Protein AF-A0A7J2KEZ3-F1 (afdb_monomer_lite)

Foldseek 3Di:
DDDAAELDDVVVVVVVVVVCVVPVDDFAELVVSVVVCLVVVGAEHEAELLCCVVPVSHVDPVRLQVVLVCVVVSSHAYEYEFHAVQQACLDPPVVRNVVNLVSRLVSLQSNVVRHDHPYYHDDLGHPVLVVVLVPDPDPVVNVVVVVSSVVSSVVSVVVSCVSNVDD

Radius of gyration: 17.96 Å; chains: 1; bounding box: 41×43×51 Å

pLDDT: mean 91.27, std 7.39, range [60.91, 98.19]

Secondary structure (DSSP, 8-state):
-PPPBPS--HHHHHHHHHHHHHH------SHHHHHHHHTTT--EEEEETTHHHH-GGGG-HHHHHHHHHHHHTTS-EEEEE---TT--TT-S-HHHHHHHHHHHHHHHHHHHTT---S-EE--S--HHHHHHHHH-S-HHHHHHHHHHHHHHHHHHHHHHHHHH---

Structure (mmCIF, N/CA/C/O backbone):
data_AF-A0A7J2KEZ3-F1
#
_entry.id   AF-A0A7J2KEZ3-F1
#
loop_
_atom_site.group_PDB
_atom_site.id
_atom_site.type_symbol
_atom_site.label_atom_id
_atom_site.label_alt_id
_atom_site.label_comp_id
_atom_site.label_asym_id
_atom_site.label_entity_id
_atom_site.label_seq_id
_atom_site.pdbx_PDB_ins_code
_atom_site.Cartn_x
_atom_site.Cartn_y
_atom_site.Cartn_z
_atom_site.occupancy
_atom_site.B_iso_or_equiv
_atom_site.auth_seq_id
_atom_site.auth_comp_id
_atom_site.auth_asym_id
_atom_site.auth_atom_id
_atom_site.pdbx_PDB_model_num
ATOM 1 N N . MET A 1 1 ? -13.909 -11.496 -4.412 1.00 66.75 1 MET A N 1
ATOM 2 C CA . MET A 1 1 ? -13.424 -10.113 -4.245 1.00 66.75 1 MET A CA 1
AT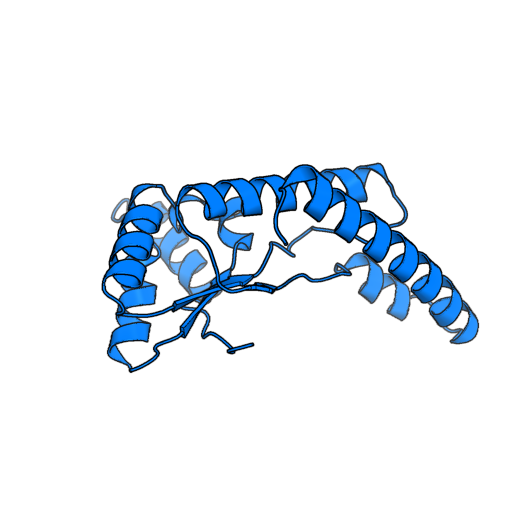OM 3 C C . MET A 1 1 ? -14.615 -9.185 -4.057 1.00 66.75 1 MET A C 1
ATOM 5 O O . MET A 1 1 ? -15.532 -9.220 -4.873 1.00 66.75 1 MET A O 1
ATOM 9 N N . ARG A 1 2 ? -14.635 -8.421 -2.961 1.00 81.38 2 ARG A N 1
ATOM 10 C CA . ARG A 1 2 ? -15.592 -7.329 -2.732 1.00 81.38 2 ARG A CA 1
ATOM 11 C C . ARG A 1 2 ? -14.929 -6.018 -3.155 1.00 81.38 2 ARG A C 1
ATOM 13 O O . ARG A 1 2 ? -13.723 -5.884 -3.008 1.00 81.38 2 ARG A O 1
ATOM 20 N N . PHE A 1 3 ? -15.704 -5.085 -3.700 1.00 77.00 3 PHE A N 1
ATOM 21 C CA . PHE A 1 3 ? -15.210 -3.750 -4.045 1.00 77.00 3 PHE A CA 1
ATOM 22 C C . PHE A 1 3 ? -15.546 -2.792 -2.908 1.00 77.00 3 PHE A C 1
ATOM 24 O O . PHE A 1 3 ? -16.712 -2.673 -2.521 1.00 77.00 3 PHE A O 1
ATOM 31 N N . GLY A 1 4 ? -14.515 -2.189 -2.322 1.00 83.38 4 GLY A N 1
ATOM 32 C CA . GLY A 1 4 ? -14.657 -1.244 -1.223 1.00 83.38 4 GLY A CA 1
ATOM 33 C C . GLY A 1 4 ? -14.978 0.156 -1.726 1.00 83.38 4 GLY A C 1
ATOM 34 O O . GLY A 1 4 ? -14.809 0.474 -2.901 1.00 83.38 4 GLY A O 1
ATOM 35 N N . ILE A 1 5 ? -15.443 1.008 -0.819 1.00 91.00 5 ILE A N 1
ATOM 36 C CA . ILE A 1 5 ? -15.509 2.450 -1.059 1.00 91.00 5 ILE A CA 1
ATOM 37 C C . ILE A 1 5 ? -14.280 3.110 -0.427 1.00 91.00 5 ILE A C 1
ATOM 39 O O . ILE A 1 5 ? -13.934 2.805 0.717 1.00 91.00 5 ILE A O 1
ATOM 43 N N . LEU A 1 6 ? -13.636 4.022 -1.154 1.00 90.38 6 LEU A N 1
ATOM 44 C CA . LEU A 1 6 ? -12.584 4.865 -0.590 1.00 90.38 6 LEU A CA 1
ATOM 45 C C . LEU A 1 6 ? -13.226 5.877 0.377 1.00 90.38 6 LEU A C 1
ATOM 47 O O . LEU A 1 6 ? -14.140 6.607 -0.020 1.00 90.38 6 LEU A O 1
ATOM 51 N N . PRO A 1 7 ? -12.796 5.937 1.650 1.00 86.88 7 PRO A N 1
ATOM 52 C CA . PRO A 1 7 ? -13.462 6.758 2.658 1.00 86.88 7 PRO A CA 1
ATOM 53 C C . PRO A 1 7 ? -13.197 8.257 2.493 1.00 86.88 7 PRO A C 1
ATOM 55 O O . PRO A 1 7 ? -13.944 9.084 3.023 1.00 86.88 7 PRO A O 1
ATOM 58 N N . PHE A 1 8 ? -12.153 8.619 1.754 1.00 82.12 8 PHE A N 1
ATOM 59 C CA . PHE A 1 8 ? -11.749 9.993 1.510 1.00 82.12 8 PHE A CA 1
ATOM 60 C C . PHE A 1 8 ? -11.190 10.155 0.098 1.00 82.12 8 PHE A C 1
ATOM 62 O O . PHE A 1 8 ? -10.663 9.215 -0.492 1.00 82.12 8 PHE A O 1
ATOM 69 N N . ASP A 1 9 ? -11.286 11.382 -0.403 1.00 82.69 9 ASP A N 1
ATOM 70 C CA . ASP A 1 9 ? -10.580 11.838 -1.596 1.00 82.69 9 ASP A CA 1
ATOM 71 C C . ASP A 1 9 ? -9.395 12.721 -1.184 1.00 82.69 9 ASP A C 1
ATOM 73 O O . ASP A 1 9 ? -9.447 13.423 -0.166 1.00 82.69 9 ASP A O 1
ATOM 77 N N . ILE A 1 10 ? -8.322 12.711 -1.966 1.00 77.94 10 ILE A N 1
ATOM 78 C CA . ILE A 1 10 ? -7.088 13.416 -1.617 1.00 77.94 10 ILE A CA 1
ATOM 79 C C . ILE A 1 10 ? -7.278 14.927 -1.642 1.00 77.94 10 ILE A C 1
ATOM 81 O O . ILE A 1 10 ? -6.695 15.600 -0.792 1.00 77.94 10 ILE A O 1
ATOM 85 N N . ALA A 1 11 ? -8.134 15.472 -2.511 1.00 81.69 11 ALA A N 1
ATOM 86 C CA . ALA A 1 11 ? -8.437 16.902 -2.465 1.00 81.69 11 ALA A CA 1
ATOM 87 C C . ALA A 1 11 ? -9.031 17.286 -1.100 1.00 81.69 11 ALA A C 1
ATOM 89 O O . ALA A 1 11 ? -8.566 18.229 -0.461 1.00 81.69 11 ALA A O 1
ATOM 90 N N . SER A 1 12 ? -9.962 16.475 -0.583 1.00 80.25 12 SER A N 1
ATOM 91 C CA . SER A 1 12 ? -10.575 16.706 0.733 1.00 80.25 12 SER A CA 1
ATOM 92 C C . SER A 1 12 ? -9.580 16.602 1.897 1.00 80.25 12 SER A C 1
ATOM 94 O O . SER A 1 12 ? -9.711 17.303 2.903 1.00 80.25 12 SER A O 1
ATOM 96 N N . ILE A 1 13 ? -8.559 15.749 1.768 1.00 84.44 13 ILE A N 1
ATOM 97 C CA . ILE A 1 13 ? -7.470 15.656 2.746 1.00 84.44 13 ILE A CA 1
ATOM 98 C C . ILE A 1 13 ? -6.580 16.889 2.653 1.00 84.44 13 ILE A C 1
ATOM 100 O O . ILE A 1 13 ? -6.297 17.502 3.680 1.00 84.44 13 ILE A O 1
ATOM 104 N N . ALA A 1 14 ? -6.158 17.264 1.446 1.00 83.19 14 ALA A N 1
ATOM 105 C CA . ALA A 1 14 ? -5.271 18.395 1.213 1.00 83.19 14 ALA A CA 1
ATOM 106 C C . ALA A 1 14 ? -5.881 19.702 1.738 1.00 83.19 14 ALA A C 1
ATOM 108 O O . ALA A 1 14 ? -5.209 20.445 2.449 1.00 83.19 14 ALA A O 1
ATOM 109 N N . GLU A 1 15 ? -7.170 19.943 1.491 1.00 83.75 15 GLU A N 1
ATOM 110 C CA . GLU A 1 15 ? -7.901 21.086 2.055 1.00 83.75 15 GLU A CA 1
ATOM 111 C C . GLU A 1 15 ? -7.843 21.104 3.588 1.00 83.75 15 GLU A C 1
ATOM 113 O O . GLU A 1 15 ? -7.595 22.143 4.207 1.00 83.75 15 GLU A O 1
ATOM 118 N N . ARG A 1 16 ? -8.012 19.937 4.222 1.00 81.62 16 ARG A N 1
ATOM 119 C CA . ARG A 1 16 ? -7.965 19.805 5.682 1.00 81.62 16 ARG A CA 1
ATOM 120 C C . ARG A 1 16 ? -6.555 20.013 6.237 1.00 81.62 16 ARG A C 1
ATOM 122 O O . ARG A 1 16 ? -6.413 20.646 7.282 1.00 81.62 16 ARG A O 1
ATOM 129 N N . VAL A 1 17 ? -5.527 19.533 5.536 1.00 83.12 17 VAL A N 1
ATOM 130 C CA . VAL A 1 17 ? -4.110 19.785 5.853 1.00 83.12 17 VAL A CA 1
ATOM 131 C C . VAL A 1 17 ? -3.812 21.277 5.798 1.00 83.12 17 VAL A C 1
ATOM 133 O O . VAL A 1 17 ? -3.310 21.829 6.777 1.00 83.12 17 VAL A O 1
ATOM 136 N N . VAL A 1 18 ? -4.177 21.943 4.701 1.00 83.12 18 VAL A N 1
ATOM 137 C CA . VAL A 1 18 ? -3.984 23.389 4.531 1.00 83.12 18 VAL A CA 1
ATOM 138 C C . VAL A 1 18 ? -4.687 24.154 5.648 1.00 83.12 18 VAL A C 1
ATOM 140 O O . VAL A 1 18 ? -4.060 24.980 6.304 1.00 83.12 18 VAL A O 1
ATOM 143 N N . SER A 1 19 ? -5.945 23.822 5.947 1.00 81.50 19 SER A N 1
ATOM 144 C CA . SER A 1 19 ? -6.686 24.451 7.044 1.00 81.50 19 SER A CA 1
ATOM 145 C C . SER A 1 19 ? -5.982 24.295 8.397 1.00 81.50 19 SER A C 1
ATOM 147 O O . SER A 1 19 ? -5.948 25.239 9.185 1.00 81.50 19 SER A O 1
ATOM 149 N N . ILE A 1 20 ? -5.425 23.123 8.704 1.00 82.75 20 ILE A N 1
ATOM 150 C CA . ILE A 1 20 ? -4.731 22.897 9.981 1.00 82.75 20 ILE A CA 1
ATOM 151 C C . ILE A 1 20 ? -3.437 23.703 10.049 1.00 82.75 20 ILE A C 1
ATOM 153 O O . ILE A 1 20 ? -3.168 24.312 11.081 1.00 82.75 20 ILE A O 1
ATOM 157 N N . ILE A 1 21 ? -2.668 23.753 8.960 1.00 79.62 21 ILE A N 1
ATOM 158 C CA . ILE A 1 21 ? -1.432 24.542 8.889 1.00 79.62 21 ILE A CA 1
ATOM 159 C C . ILE A 1 21 ? -1.739 26.036 9.041 1.00 79.62 21 ILE A C 1
ATOM 161 O O . ILE A 1 21 ? -1.072 26.724 9.810 1.00 79.62 21 ILE A O 1
ATOM 165 N N . SER A 1 22 ? -2.764 26.540 8.350 1.00 81.50 22 SER A N 1
ATOM 166 C CA . SER A 1 22 ? -3.117 27.964 8.365 1.00 81.50 22 SER A CA 1
ATOM 167 C C . SER A 1 22 ? -3.697 28.438 9.698 1.00 81.50 22 SER A C 1
ATOM 169 O O . SER A 1 22 ? -3.477 29.586 10.076 1.00 81.50 22 SER A O 1
ATOM 171 N N . PHE A 1 23 ? -4.437 27.584 10.411 1.00 79.00 23 PHE A N 1
ATOM 172 C CA . PHE A 1 23 ? -5.185 27.987 11.610 1.00 79.00 23 PHE A CA 1
ATOM 173 C C . PHE A 1 23 ? -4.724 27.305 12.907 1.00 79.00 23 PHE A C 1
ATOM 175 O O . PHE A 1 23 ? -5.273 27.589 13.972 1.00 79.00 23 PHE A O 1
ATOM 182 N N . GLY A 1 24 ? -3.739 26.403 12.845 1.00 65.94 24 GLY A N 1
ATOM 183 C CA . GLY A 1 24 ? -3.129 25.743 14.005 1.00 65.94 24 GLY A CA 1
ATOM 184 C C . GLY A 1 24 ? -4.082 24.872 14.830 1.00 65.94 24 GLY A C 1
ATOM 185 O O . GLY A 1 24 ? -3.823 24.621 16.006 1.00 65.94 24 GLY A O 1
ATOM 186 N N . ARG A 1 25 ? -5.217 24.442 14.261 1.00 60.91 25 ARG A N 1
ATOM 187 C CA . ARG A 1 25 ? -6.262 23.700 14.982 1.00 60.91 25 ARG A CA 1
ATOM 188 C C . ARG A 1 25 ? -6.665 22.434 14.245 1.00 60.91 25 ARG A C 1
ATOM 190 O O . ARG A 1 25 ? -7.261 22.506 13.177 1.00 60.91 25 ARG A O 1
ATOM 197 N N . GLY A 1 26 ? -6.435 21.288 14.882 1.00 67.62 26 GLY A N 1
ATOM 198 C CA . GLY A 1 26 ? -6.975 19.993 14.471 1.00 67.62 26 GLY A CA 1
ATOM 199 C C . GLY A 1 26 ? -5.913 18.907 14.343 1.00 67.62 26 GLY A C 1
ATOM 200 O O . GLY A 1 26 ? -4.725 19.181 14.211 1.00 67.62 26 GLY A O 1
ATOM 201 N N . ARG A 1 27 ? -6.370 17.655 14.378 1.00 74.88 27 ARG A N 1
ATOM 202 C CA . ARG A 1 27 ? -5.570 16.471 14.064 1.00 74.88 27 ARG A CA 1
ATOM 203 C C . ARG A 1 27 ? -6.200 15.793 12.854 1.00 74.88 27 ARG A C 1
ATOM 205 O O . ARG A 1 27 ? -7.426 15.787 12.711 1.00 74.88 27 ARG A O 1
ATOM 212 N N . ILE A 1 28 ? -5.366 15.266 11.971 1.00 84.19 28 ILE A N 1
ATOM 213 C CA . ILE A 1 28 ? -5.816 14.538 10.787 1.00 84.19 28 ILE A CA 1
ATOM 214 C C . ILE A 1 28 ? -5.793 13.058 11.127 1.00 84.19 28 ILE A C 1
ATOM 216 O O . ILE A 1 28 ? -4.778 12.553 11.586 1.00 84.19 28 ILE A O 1
ATOM 220 N N . SER A 1 29 ? -6.926 12.395 10.924 1.00 89.69 29 SER A N 1
ATOM 221 C CA . SER A 1 29 ? -7.105 10.957 11.111 1.00 89.69 29 SER A CA 1
ATOM 222 C C . SER A 1 29 ? -8.113 10.458 10.080 1.00 89.69 29 SER A C 1
ATOM 224 O O . SER A 1 29 ? -9.009 11.208 9.673 1.00 89.69 29 SER A O 1
ATOM 226 N N . SER A 1 30 ? -7.973 9.202 9.662 1.00 92.12 30 SER A N 1
ATOM 227 C CA . SER A 1 30 ? -8.936 8.522 8.790 1.00 92.12 30 SER A CA 1
ATOM 228 C C . SER A 1 30 ? -10.278 8.234 9.474 1.00 92.12 30 SER A C 1
ATOM 230 O O . SER A 1 30 ? -11.282 8.090 8.776 1.00 92.12 30 SER A O 1
ATOM 232 N N . ILE A 1 31 ? -10.338 8.212 10.813 1.00 94.69 31 ILE A N 1
ATOM 233 C CA . ILE A 1 31 ? -11.526 7.790 11.578 1.00 94.69 31 ILE A CA 1
ATOM 234 C C . ILE A 1 31 ? -12.802 8.542 11.157 1.00 94.69 31 ILE A C 1
ATOM 236 O O . ILE A 1 31 ? -13.756 7.874 10.755 1.00 94.69 31 ILE A O 1
ATOM 240 N N . PRO A 1 32 ? -12.853 9.892 11.132 1.00 92.50 32 PRO A N 1
ATOM 241 C CA . PRO A 1 32 ? -14.097 10.598 10.807 1.00 92.50 32 PRO A CA 1
ATOM 242 C C . PRO A 1 32 ? -14.578 10.344 9.371 1.00 92.50 32 PRO A C 1
ATOM 244 O O . PRO A 1 32 ? -15.774 10.390 9.085 1.00 92.50 32 PRO A O 1
ATOM 247 N N . PHE A 1 33 ? -13.647 10.078 8.451 1.00 92.81 33 PHE A N 1
ATOM 248 C CA . PHE A 1 33 ? -13.965 9.745 7.064 1.00 92.81 33 PHE A CA 1
ATOM 249 C C . PHE A 1 33 ? -14.577 8.344 6.967 1.00 92.81 33 PHE A C 1
ATOM 251 O O . PHE A 1 33 ? -15.603 8.154 6.311 1.00 92.81 33 PHE A O 1
ATOM 258 N N . ILE A 1 34 ? -14.000 7.382 7.690 1.00 95.12 34 ILE A N 1
ATOM 259 C CA . ILE A 1 34 ? -14.508 6.011 7.776 1.00 95.12 34 ILE A CA 1
ATOM 260 C C . ILE A 1 34 ? -15.890 5.985 8.444 1.00 95.12 34 ILE A C 1
ATOM 262 O O . ILE A 1 34 ? -16.820 5.398 7.894 1.00 95.12 34 ILE A O 1
ATOM 266 N N . GLU A 1 35 ? -16.084 6.676 9.569 1.00 95.50 35 GLU A N 1
ATOM 267 C CA . GLU A 1 35 ? -17.383 6.761 10.256 1.00 95.50 35 GLU A CA 1
ATOM 268 C C . GLU A 1 35 ? -18.481 7.358 9.367 1.00 95.50 35 GLU A C 1
ATOM 270 O O . GLU A 1 35 ? -19.614 6.866 9.340 1.00 95.50 35 GLU A O 1
ATOM 275 N N . LYS A 1 36 ? -18.151 8.387 8.578 1.00 94.19 36 LYS A N 1
ATOM 276 C CA . LYS A 1 36 ? -19.078 8.985 7.606 1.00 94.19 36 LYS A CA 1
ATOM 277 C C . LYS A 1 36 ? -19.526 7.983 6.543 1.00 94.19 36 LYS A C 1
ATOM 279 O O . LYS A 1 36 ? -20.666 8.037 6.090 1.00 94.19 36 LYS A O 1
ATOM 284 N N . VAL A 1 37 ? -18.647 7.086 6.121 1.00 94.81 37 VAL A N 1
ATOM 285 C CA . VAL A 1 37 ? -18.970 6.053 5.135 1.00 94.81 37 VAL A CA 1
ATOM 286 C C . VAL A 1 37 ? -19.773 4.917 5.769 1.00 94.81 37 VAL A C 1
ATOM 288 O O . VAL A 1 37 ? -20.813 4.528 5.240 1.00 94.81 37 VAL A O 1
ATOM 291 N N . VAL A 1 38 ? -19.363 4.438 6.941 1.00 95.75 38 VAL A N 1
ATOM 292 C CA . VAL A 1 38 ? -20.071 3.372 7.667 1.00 95.75 38 VAL A CA 1
ATOM 293 C C . VAL A 1 38 ? -21.490 3.805 8.048 1.00 95.75 38 VAL A C 1
ATOM 295 O O . VAL A 1 38 ? -22.431 3.029 7.887 1.00 95.75 38 VAL A O 1
ATOM 298 N N . SER A 1 39 ? -21.678 5.056 8.483 1.00 96.25 39 SER A N 1
ATOM 299 C CA . SER A 1 39 ? -23.007 5.608 8.807 1.00 96.25 39 SER A CA 1
ATOM 300 C C . SER A 1 39 ? -23.938 5.713 7.595 1.00 96.25 39 SER A C 1
ATOM 302 O O . SER A 1 39 ? -25.155 5.709 7.761 1.00 96.25 39 SER A O 1
ATOM 304 N N . LYS A 1 40 ? -23.393 5.731 6.372 1.00 95.94 40 LYS A N 1
ATOM 305 C CA . LYS A 1 40 ? -24.161 5.649 5.117 1.00 95.94 40 LYS A CA 1
ATOM 306 C C . LYS A 1 40 ? -24.499 4.216 4.692 1.00 95.94 40 LYS A C 1
ATOM 308 O O . LYS A 1 40 ? -25.088 4.025 3.634 1.00 95.94 40 LYS A O 1
ATOM 313 N N . GLY A 1 41 ? -24.136 3.215 5.494 1.00 95.56 41 GLY A N 1
ATOM 314 C CA . GLY A 1 41 ? -24.478 1.811 5.266 1.00 95.56 41 GLY A CA 1
ATOM 315 C C . GLY A 1 41 ? -23.418 0.998 4.525 1.00 95.56 41 GLY A C 1
ATOM 316 O O . GLY A 1 41 ? -23.622 -0.197 4.323 1.00 95.56 41 GLY A O 1
ATOM 317 N N . PHE A 1 42 ? -22.276 1.587 4.157 1.00 95.88 42 PHE A N 1
ATOM 318 C CA . PHE A 1 42 ? -21.179 0.829 3.553 1.00 95.88 42 PHE A CA 1
ATOM 319 C C . PHE A 1 42 ? -20.553 -0.129 4.576 1.00 95.88 42 PHE A C 1
ATOM 321 O O . PHE A 1 42 ? -20.251 0.250 5.708 1.00 95.88 42 PHE A O 1
ATOM 328 N N . LYS A 1 43 ? -20.358 -1.385 4.162 1.00 95.00 43 LYS A N 1
ATOM 329 C CA . LYS A 1 43 ? -19.833 -2.480 5.002 1.00 95.00 43 LYS A CA 1
ATOM 330 C C . LYS A 1 43 ? -18.459 -2.988 4.572 1.00 95.00 43 LYS A C 1
ATOM 332 O O . LYS A 1 43 ? -17.902 -3.877 5.216 1.00 95.00 43 LYS A O 1
ATOM 337 N N . HIS A 1 44 ? -17.924 -2.440 3.489 1.00 96.12 44 HIS A N 1
ATOM 338 C CA . HIS A 1 44 ? -16.619 -2.791 2.959 1.00 96.12 44 HIS A CA 1
ATOM 339 C C . HIS A 1 44 ? -15.922 -1.525 2.465 1.00 96.12 44 HIS A C 1
ATOM 341 O O . HIS A 1 44 ? -16.515 -0.737 1.724 1.00 96.12 44 HIS A O 1
ATOM 347 N N . ILE A 1 45 ? -14.699 -1.304 2.933 1.00 95.81 45 ILE A N 1
ATOM 348 C CA . ILE A 1 45 ? -13.942 -0.068 2.731 1.00 95.81 45 ILE A CA 1
ATOM 349 C C . ILE A 1 45 ? -12.616 -0.422 2.080 1.00 95.81 45 ILE A C 1
ATOM 351 O O . ILE A 1 45 ? -11.982 -1.399 2.460 1.00 95.81 45 ILE A O 1
ATOM 355 N N . GLU A 1 46 ? -12.190 0.386 1.123 1.00 95.62 46 GLU A N 1
ATOM 356 C CA . GLU A 1 46 ? -10.847 0.282 0.565 1.00 95.62 46 GLU A CA 1
ATOM 357 C C . GLU A 1 46 ? -9.957 1.339 1.222 1.00 95.62 46 GLU A C 1
ATOM 359 O O . GLU A 1 46 ? -10.300 2.522 1.251 1.00 95.62 46 GLU A O 1
ATOM 364 N N . LEU A 1 47 ? -8.832 0.924 1.801 1.00 94.56 47 LEU A N 1
ATOM 365 C CA . LEU A 1 47 ? -7.831 1.830 2.355 1.00 94.56 47 LEU A CA 1
ATOM 366 C C . LEU A 1 47 ? -6.765 2.097 1.295 1.00 94.56 47 LEU A C 1
ATOM 368 O O . LEU A 1 47 ? -6.009 1.194 0.957 1.00 94.56 47 LEU A O 1
ATOM 372 N N . SER A 1 48 ? -6.676 3.330 0.795 1.00 93.69 48 SER A N 1
ATOM 373 C CA . SER A 1 48 ? -5.540 3.737 -0.041 1.00 93.69 48 SER A CA 1
ATOM 374 C C . SER A 1 48 ? -4.296 3.901 0.825 1.00 93.69 48 SER A C 1
ATOM 376 O O . SER A 1 48 ? -4.292 4.701 1.762 1.00 93.69 48 SER A O 1
ATOM 378 N N . LEU A 1 49 ? -3.247 3.142 0.509 1.00 94.94 49 LEU A N 1
ATOM 379 C CA . LEU A 1 49 ? -1.965 3.185 1.208 1.00 94.94 49 LEU A CA 1
ATOM 380 C C . LEU A 1 49 ? -1.018 4.255 0.654 1.00 94.94 49 LEU A C 1
ATOM 382 O O . LEU A 1 49 ? -0.001 4.528 1.287 1.00 94.94 49 LEU A O 1
ATOM 386 N N . ASP A 1 50 ? -1.366 4.945 -0.440 1.00 93.19 50 ASP A N 1
ATOM 387 C CA . ASP A 1 50 ? -0.649 6.154 -0.885 1.00 93.19 50 ASP A CA 1
ATOM 388 C C . ASP A 1 50 ? -0.548 7.200 0.233 1.00 93.19 50 ASP A C 1
ATOM 390 O O . ASP A 1 50 ? 0.430 7.945 0.332 1.00 93.19 50 ASP A O 1
ATOM 394 N N . VAL A 1 51 ? -1.535 7.233 1.137 1.00 91.69 51 VAL A N 1
ATOM 395 C CA . VAL A 1 51 ? -1.511 8.143 2.285 1.00 91.69 51 VAL A CA 1
ATOM 396 C C . VAL A 1 51 ? -0.353 7.868 3.235 1.00 91.69 51 VAL A C 1
ATOM 398 O O . VAL A 1 51 ? 0.059 8.798 3.912 1.00 91.69 51 VAL A O 1
ATOM 401 N N . LEU A 1 52 ? 0.219 6.662 3.282 1.00 92.31 52 LEU A N 1
ATOM 402 C CA . LEU A 1 52 ? 1.416 6.406 4.092 1.00 92.31 52 LEU A CA 1
ATOM 403 C C . LEU A 1 52 ? 2.625 7.205 3.586 1.00 92.31 52 LEU A C 1
ATOM 405 O O . LEU A 1 52 ? 3.480 7.580 4.381 1.00 92.31 52 LEU A O 1
ATOM 409 N N . GLN A 1 53 ? 2.651 7.531 2.292 1.00 89.19 53 GLN A N 1
ATOM 410 C CA . GLN A 1 53 ? 3.740 8.271 1.654 1.00 89.19 53 GLN A CA 1
ATOM 411 C C . GLN A 1 53 ? 3.542 9.789 1.735 1.00 89.19 53 GLN A C 1
ATOM 413 O O . GLN A 1 53 ? 4.504 10.542 1.863 1.00 89.19 53 GLN A O 1
ATOM 418 N N . VAL A 1 54 ? 2.289 10.254 1.665 1.00 87.25 54 VAL A N 1
ATOM 419 C CA . VAL A 1 54 ? 1.977 11.693 1.557 1.00 87.25 54 VAL A CA 1
ATOM 420 C C . VAL A 1 54 ? 1.389 12.270 2.846 1.00 87.25 54 VAL A C 1
ATOM 422 O O . VAL A 1 54 ? 1.708 13.392 3.236 1.00 87.25 54 VAL A O 1
ATOM 425 N N . PHE A 1 55 ? 0.536 11.511 3.534 1.00 89.31 55 PHE A N 1
ATOM 426 C CA . PHE A 1 55 ? -0.202 11.951 4.720 1.00 89.31 55 PHE A CA 1
ATOM 427 C C . PHE A 1 55 ? -0.242 10.866 5.817 1.00 89.31 55 PHE A C 1
ATOM 429 O O . PHE A 1 55 ? -1.334 10.465 6.235 1.00 89.31 55 PHE A O 1
ATOM 436 N N . PRO A 1 56 ? 0.917 10.395 6.327 1.00 89.94 56 PRO A N 1
ATOM 437 C CA . PRO A 1 56 ? 1.000 9.196 7.176 1.00 89.94 56 PRO A CA 1
ATOM 438 C C . PRO A 1 56 ? 0.149 9.274 8.450 1.00 89.94 56 PRO A C 1
ATOM 440 O O . PRO A 1 56 ? -0.332 8.265 8.954 1.00 89.94 56 PRO A O 1
ATOM 443 N N . MET A 1 57 ? -0.117 10.488 8.934 1.00 89.00 57 MET A N 1
ATOM 444 C CA . MET A 1 57 ? -1.024 10.767 10.051 1.00 89.00 57 MET A CA 1
ATOM 445 C C . MET A 1 57 ? -2.454 10.214 9.877 1.00 89.00 57 MET A C 1
ATOM 447 O O . MET A 1 57 ? -3.130 9.970 10.871 1.00 89.00 57 MET A O 1
ATOM 451 N N . LEU A 1 58 ? -2.932 9.990 8.644 1.00 91.38 58 LEU A N 1
ATOM 452 C CA . LEU A 1 58 ? -4.258 9.408 8.396 1.00 91.38 58 LEU A CA 1
ATOM 453 C C . LEU A 1 58 ? -4.360 7.945 8.831 1.00 91.38 58 LEU A C 1
ATOM 455 O O . LEU A 1 58 ? -5.440 7.511 9.235 1.00 91.38 58 LEU A O 1
ATOM 459 N N . LEU A 1 59 ? -3.261 7.201 8.745 1.00 93.56 59 LEU A N 1
ATOM 460 C CA . LEU A 1 59 ? -3.161 5.791 9.12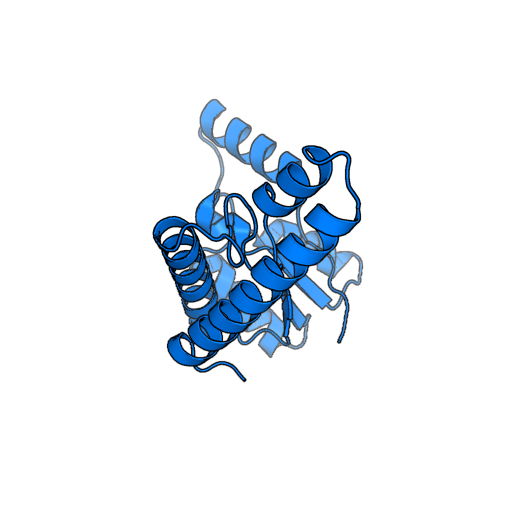2 1.00 93.56 59 LEU A CA 1
ATOM 461 C C . LEU A 1 59 ? -2.118 5.619 10.230 1.00 93.56 59 LEU A C 1
ATOM 463 O O . LEU A 1 59 ? -1.325 4.682 10.227 1.00 93.56 59 LEU A O 1
ATOM 467 N N . ASP A 1 60 ? -2.119 6.537 11.197 1.00 92.94 60 ASP A N 1
ATOM 468 C CA . ASP A 1 60 ? -1.285 6.399 12.381 1.00 92.94 60 ASP A CA 1
ATOM 469 C C . ASP A 1 60 ? -1.721 5.207 13.255 1.00 92.94 60 ASP A C 1
ATOM 471 O O . ASP A 1 60 ? -2.786 4.606 13.087 1.00 92.94 60 ASP A O 1
ATOM 475 N N . LYS A 1 61 ? -0.886 4.862 14.240 1.00 94.50 61 LYS A N 1
ATOM 476 C CA . LYS A 1 61 ? -1.124 3.728 15.147 1.00 94.50 61 LYS A CA 1
ATOM 477 C C . LYS A 1 61 ? -2.479 3.796 15.861 1.00 94.50 61 LYS A C 1
ATOM 479 O O . LYS A 1 61 ? -3.060 2.756 16.168 1.00 94.50 61 LYS A O 1
ATOM 484 N N . GLU A 1 62 ? -2.956 4.998 16.174 1.00 94.94 62 GLU A N 1
ATOM 485 C CA . GLU A 1 62 ? -4.260 5.219 16.803 1.00 94.94 62 GLU A CA 1
ATOM 486 C C . GLU A 1 62 ? -5.391 4.852 15.834 1.00 94.94 62 GLU A C 1
ATOM 488 O O . GLU A 1 62 ? -6.250 4.031 16.168 1.00 94.94 62 GLU A O 1
ATOM 493 N N . SER A 1 63 ? -5.326 5.377 14.610 1.00 95.38 63 SER A N 1
ATOM 494 C CA . SER A 1 63 ? -6.290 5.109 13.545 1.00 95.38 63 SER A CA 1
ATOM 495 C C . SER A 1 63 ? -6.321 3.623 13.171 1.00 95.38 63 SER A C 1
ATOM 497 O O . SER A 1 63 ? -7.393 3.023 13.141 1.00 95.38 63 SER A O 1
ATOM 499 N N . LEU A 1 64 ? -5.162 2.983 12.984 1.00 96.69 64 LEU A N 1
ATOM 500 C CA . LEU A 1 64 ? -5.073 1.554 12.650 1.00 96.69 64 LEU A CA 1
ATOM 501 C C . LEU A 1 64 ? -5.645 0.653 13.751 1.00 96.69 64 LEU A C 1
ATOM 503 O O . LEU A 1 64 ? -6.386 -0.285 13.459 1.00 96.69 64 LEU A O 1
ATOM 507 N N . LYS A 1 65 ? -5.379 0.953 15.028 1.00 97.06 65 LYS A N 1
ATOM 508 C CA . LYS A 1 65 ? -5.985 0.214 16.150 1.00 97.06 65 LYS A CA 1
ATOM 509 C C . LYS A 1 65 ? -7.499 0.374 16.193 1.00 97.06 65 LYS A C 1
ATOM 511 O O . LYS A 1 65 ? -8.207 -0.602 16.440 1.00 97.06 65 LYS A O 1
ATOM 516 N N . TRP A 1 66 ? -7.997 1.586 15.957 1.00 97.38 66 TRP A N 1
ATOM 517 C CA . TRP A 1 66 ? -9.433 1.832 15.894 1.00 97.38 66 TRP A CA 1
ATOM 518 C C . TRP A 1 66 ? -10.080 1.021 14.764 1.00 97.38 66 TRP A C 1
ATOM 520 O O . TRP A 1 66 ? -11.064 0.326 15.010 1.00 97.38 66 TRP A O 1
ATOM 530 N N . ILE A 1 67 ? -9.486 1.030 13.564 1.00 97.38 67 ILE A N 1
ATOM 531 C CA . ILE A 1 67 ? -9.962 0.253 12.408 1.00 97.38 67 ILE A CA 1
ATOM 532 C C . ILE A 1 67 ? -9.962 -1.246 12.738 1.00 97.38 67 ILE A C 1
ATOM 534 O O . ILE A 1 67 ? -10.978 -1.911 12.545 1.00 97.38 67 ILE A O 1
ATOM 538 N N . SER A 1 68 ? -8.866 -1.759 13.303 1.00 97.75 68 SER A N 1
ATOM 539 C CA . SER A 1 68 ? -8.724 -3.165 13.710 1.00 97.75 68 SER A CA 1
ATOM 540 C C . SER A 1 68 ? -9.846 -3.603 14.658 1.00 97.75 68 SER A C 1
ATOM 542 O O . SER A 1 68 ? -10.467 -4.646 14.455 1.00 97.75 68 SER A O 1
ATOM 544 N N . ASN A 1 69 ? -10.180 -2.774 15.654 1.00 97.94 69 ASN A N 1
ATOM 545 C CA . ASN A 1 69 ? -11.282 -3.059 16.575 1.00 97.94 69 ASN A CA 1
ATOM 546 C C . ASN A 1 69 ? -12.639 -3.101 15.856 1.00 97.94 69 ASN A C 1
ATOM 548 O O . ASN A 1 69 ? -13.427 -4.007 16.098 1.00 97.94 69 ASN A O 1
ATOM 552 N N . LYS A 1 70 ? -12.904 -2.177 14.924 1.00 97.75 70 LYS A N 1
ATOM 553 C CA . LYS A 1 70 ? -14.164 -2.170 14.160 1.00 97.75 70 LYS A CA 1
ATOM 554 C C . LYS A 1 70 ? -14.319 -3.372 13.232 1.00 97.75 70 LYS A C 1
ATOM 556 O O . LYS A 1 70 ? -15.442 -3.838 13.047 1.00 97.75 70 LYS A O 1
ATOM 561 N N . ILE A 1 71 ? -13.217 -3.888 12.690 1.00 96.62 71 ILE A N 1
ATOM 562 C CA . ILE A 1 71 ? -13.216 -5.138 11.921 1.00 96.62 71 ILE A CA 1
ATOM 563 C C . ILE A 1 71 ? -13.548 -6.321 12.839 1.00 96.62 71 ILE A C 1
ATOM 565 O O . ILE A 1 71 ? -14.432 -7.108 12.510 1.00 96.62 71 ILE A O 1
ATOM 569 N N . LYS A 1 72 ? -12.914 -6.415 14.019 1.00 96.62 72 LYS A N 1
ATOM 570 C CA . LYS A 1 72 ? -13.195 -7.470 15.018 1.00 96.62 72 LYS A CA 1
ATOM 571 C C . LYS A 1 72 ? -14.648 -7.462 15.496 1.00 96.62 72 LYS A C 1
ATOM 573 O O . LYS A 1 72 ? -15.247 -8.521 15.652 1.00 96.62 72 LYS A O 1
ATOM 578 N N . ASP A 1 73 ? -15.224 -6.274 15.658 1.00 97.25 73 ASP A N 1
ATOM 579 C CA . ASP A 1 73 ? -16.628 -6.073 16.027 1.00 97.25 73 ASP A CA 1
ATOM 580 C C . ASP A 1 73 ? -17.607 -6.330 14.856 1.00 97.25 73 ASP A C 1
ATOM 582 O O . ASP A 1 73 ? -18.808 -6.096 14.989 1.00 97.25 73 ASP A O 1
ATOM 586 N N . ASN A 1 74 ? -17.122 -6.792 13.695 1.00 95.56 74 ASN A N 1
ATOM 587 C CA . ASN A 1 74 ? -17.898 -7.029 12.471 1.00 95.56 74 ASN A CA 1
ATOM 588 C C . ASN A 1 74 ? -18.668 -5.794 11.963 1.00 95.56 74 ASN A C 1
ATOM 590 O O . ASN A 1 74 ? -19.715 -5.913 11.320 1.00 95.56 74 ASN A O 1
ATOM 594 N N . VAL A 1 75 ? -18.163 -4.586 12.229 1.00 97.50 75 VAL A N 1
ATOM 595 C CA . VAL A 1 75 ? -18.811 -3.340 11.784 1.00 97.50 75 VAL A CA 1
ATOM 596 C C . VAL A 1 75 ? -18.644 -3.158 10.275 1.00 97.50 75 VAL A C 1
ATOM 598 O O . VAL A 1 75 ? -19.599 -2.784 9.584 1.00 97.50 75 VAL A O 1
ATOM 601 N N . PHE A 1 76 ? -17.437 -3.425 9.773 1.00 96.69 76 PHE A N 1
ATOM 602 C CA . PHE A 1 76 ? -17.074 -3.411 8.358 1.00 96.69 76 PHE A CA 1
ATOM 603 C C . PHE A 1 76 ? -15.843 -4.294 8.108 1.00 96.69 76 PHE A C 1
ATOM 605 O O . PHE A 1 76 ? -15.182 -4.751 9.035 1.00 96.69 76 PHE A O 1
ATOM 612 N N . THR A 1 77 ? -15.531 -4.504 6.835 1.00 96.62 77 THR A N 1
ATOM 613 C CA . THR A 1 77 ? -14.348 -5.231 6.343 1.00 96.62 77 THR A CA 1
ATOM 614 C C . THR A 1 77 ? -13.491 -4.310 5.477 1.00 96.62 77 THR A C 1
ATOM 616 O O . THR A 1 77 ? -13.983 -3.261 5.045 1.00 96.62 77 THR A O 1
ATOM 619 N N . VAL A 1 78 ? -12.229 -4.673 5.225 1.00 96.38 78 VAL A N 1
ATOM 620 C CA . VAL A 1 78 ? -11.297 -3.815 4.477 1.00 96.38 78 VAL A CA 1
ATOM 621 C C . VAL A 1 78 ? -10.533 -4.550 3.379 1.00 96.38 78 VAL A C 1
ATOM 623 O O . VAL A 1 78 ? -10.141 -5.703 3.552 1.00 96.38 78 VAL A O 1
ATOM 626 N N . THR A 1 79 ? -10.286 -3.850 2.277 1.00 96.56 79 THR A N 1
ATOM 627 C CA . THR A 1 79 ? -9.190 -4.112 1.333 1.00 96.56 79 THR A CA 1
ATOM 628 C C . THR A 1 79 ? -8.154 -3.002 1.444 1.00 96.56 79 THR A C 1
ATOM 630 O O . THR A 1 79 ? -8.457 -1.902 1.916 1.00 96.56 79 THR A O 1
ATOM 633 N N . ALA A 1 80 ? -6.925 -3.281 1.018 1.00 95.62 80 ALA A N 1
ATOM 634 C CA . ALA A 1 80 ? -5.853 -2.297 0.982 1.00 95.62 80 ALA A CA 1
ATOM 635 C C . ALA A 1 80 ? -5.418 -2.058 -0.464 1.00 95.62 80 ALA A C 1
ATOM 637 O O . ALA A 1 80 ? -4.984 -2.969 -1.162 1.00 95.62 80 ALA A O 1
ATOM 638 N N . HIS A 1 81 ? -5.537 -0.820 -0.920 1.00 95.69 81 HIS A N 1
ATOM 639 C CA . HIS A 1 81 ? -5.033 -0.396 -2.214 1.00 95.69 81 HIS A CA 1
ATOM 640 C C . HIS A 1 81 ? -3.575 0.034 -2.049 1.00 95.69 81 HIS A C 1
ATOM 642 O O . HIS A 1 81 ? -3.283 0.984 -1.321 1.00 95.69 81 HIS A O 1
ATOM 648 N N . LEU A 1 82 ? -2.658 -0.741 -2.633 1.00 96.12 82 LEU A N 1
ATOM 649 C CA . LEU A 1 82 ? -1.220 -0.524 -2.497 1.00 96.12 82 LEU A CA 1
ATOM 650 C C . LEU A 1 82 ? -0.812 0.798 -3.147 1.00 96.12 82 LEU A C 1
ATOM 652 O O . LEU A 1 82 ? -1.409 1.180 -4.155 1.00 96.12 82 LEU A O 1
ATOM 656 N N . PRO A 1 83 ? 0.231 1.471 -2.623 1.00 95.31 83 PRO A N 1
ATOM 657 C CA . PRO A 1 83 ? 0.627 2.760 -3.161 1.00 95.31 83 PRO A CA 1
ATOM 658 C C . PRO A 1 83 ? 0.938 2.658 -4.657 1.00 95.31 83 PRO A C 1
ATOM 660 O O . PRO A 1 83 ? 1.553 1.693 -5.120 1.00 95.31 83 PRO A O 1
ATOM 663 N N . LEU A 1 84 ?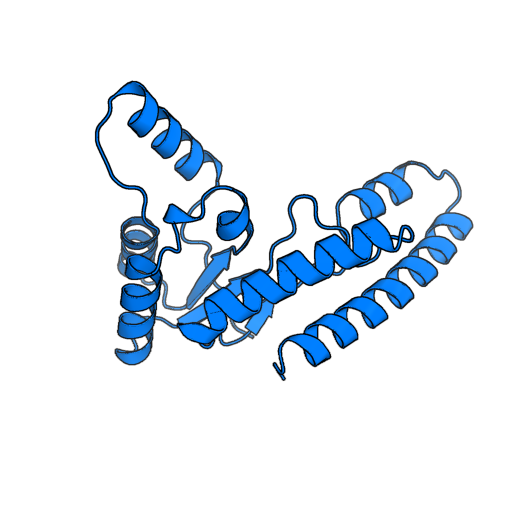 0.522 3.667 -5.412 1.00 93.12 84 LEU A N 1
ATOM 664 C CA . LEU A 1 84 ? 0.760 3.775 -6.850 1.00 93.12 84 LEU A CA 1
ATOM 665 C C . LEU A 1 84 ? 1.437 5.099 -7.230 1.00 93.12 84 LEU A C 1
ATOM 667 O O . LEU A 1 84 ? 2.019 5.216 -8.310 1.00 93.12 84 LEU A O 1
ATOM 671 N N . TRP A 1 85 ? 1.360 6.125 -6.381 1.00 91.44 85 TRP A N 1
ATOM 672 C CA . TRP A 1 85 ? 1.838 7.459 -6.724 1.00 91.44 85 TRP A CA 1
ATOM 673 C C . TRP A 1 85 ? 3.354 7.542 -6.721 1.00 91.44 85 TRP A C 1
ATOM 675 O O . TRP A 1 85 ? 4.012 7.383 -5.699 1.00 91.44 85 TRP A O 1
ATOM 685 N N . GLY A 1 86 ? 3.904 7.822 -7.903 1.00 91.19 86 GLY A N 1
ATOM 686 C CA . GLY A 1 86 ? 5.349 7.873 -8.111 1.00 91.19 86 GLY A CA 1
ATOM 687 C C . GLY A 1 86 ? 6.020 6.498 -8.111 1.00 91.19 86 GLY A C 1
ATOM 688 O O . GLY A 1 86 ? 7.246 6.446 -8.191 1.00 91.19 86 GLY A O 1
ATOM 689 N N . LEU A 1 87 ? 5.248 5.406 -8.043 1.00 95.69 87 LEU A N 1
ATOM 690 C CA . LEU A 1 87 ? 5.775 4.047 -8.009 1.00 95.69 87 LEU A CA 1
ATOM 691 C C . LEU A 1 87 ? 5.737 3.399 -9.388 1.00 95.69 87 LEU A C 1
ATOM 693 O O . LEU A 1 87 ? 4.793 3.552 -10.159 1.00 95.69 87 LEU A O 1
ATOM 697 N N . GLU A 1 88 ? 6.788 2.646 -9.687 1.00 96.69 88 GLU A N 1
ATOM 698 C CA . GLU A 1 88 ? 7.070 2.125 -11.019 1.00 96.69 88 GLU A CA 1
ATOM 699 C C . GLU A 1 88 ? 7.535 0.658 -10.981 1.00 96.69 88 GLU A C 1
ATOM 701 O O . GLU A 1 88 ? 8.673 0.329 -11.337 1.00 96.69 88 GLU A O 1
ATOM 706 N N . PRO A 1 89 ? 6.653 -0.272 -10.568 1.00 96.62 89 PRO A N 1
ATOM 707 C CA . PRO A 1 89 ? 7.029 -1.662 -10.321 1.00 96.62 89 PRO A CA 1
ATOM 708 C C . PRO A 1 89 ? 7.328 -2.463 -11.595 1.00 96.62 89 PRO A C 1
ATOM 710 O O . PRO A 1 89 ? 7.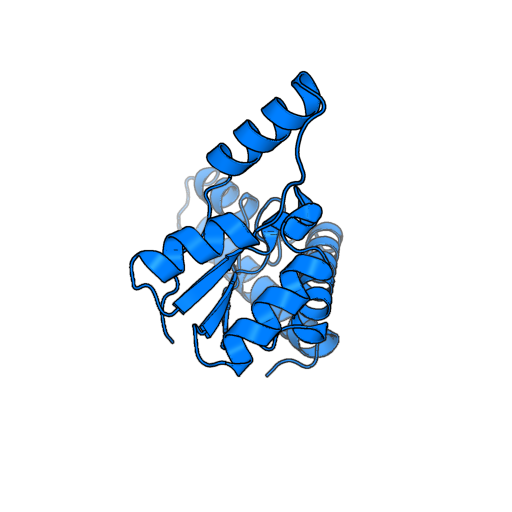919 -3.533 -11.514 1.00 96.62 89 PRO A O 1
ATOM 713 N N . SER A 1 90 ? 6.965 -1.986 -12.784 1.00 96.44 90 SER A N 1
ATOM 714 C CA . SER A 1 90 ? 7.305 -2.643 -14.059 1.00 96.44 90 SER A CA 1
ATOM 715 C C . SER A 1 90 ? 8.395 -1.932 -14.851 1.00 96.44 90 SER A C 1
ATOM 717 O O . SER A 1 90 ? 8.667 -2.293 -16.000 1.00 96.44 90 SER A O 1
ATOM 719 N N . TRP A 1 91 ? 9.030 -0.921 -14.264 1.00 95.50 91 TRP A N 1
ATOM 720 C CA . TRP A 1 91 ? 9.969 -0.088 -14.993 1.00 95.50 91 TRP A CA 1
ATOM 721 C C . TRP A 1 91 ? 11.321 -0.763 -15.211 1.00 95.50 91 TRP A C 1
ATOM 723 O O . TRP A 1 91 ? 11.832 -1.486 -14.361 1.00 95.50 91 TRP A O 1
ATOM 733 N N . ILE A 1 92 ? 11.916 -0.505 -16.379 1.00 93.62 92 ILE A N 1
ATOM 734 C CA . ILE A 1 92 ? 13.179 -1.129 -16.809 1.00 93.62 92 ILE A CA 1
ATOM 735 C C . ILE A 1 92 ? 14.369 -0.625 -15.981 1.00 93.62 92 ILE A C 1
ATOM 737 O O . ILE A 1 92 ? 15.372 -1.324 -15.845 1.00 93.62 92 ILE A O 1
ATOM 741 N N . ASN A 1 93 ? 14.279 0.580 -15.408 1.00 94.81 93 ASN A N 1
ATOM 742 C CA . ASN A 1 93 ? 15.305 1.053 -14.488 1.00 94.81 93 ASN A CA 1
ATOM 743 C C . ASN A 1 93 ? 15.166 0.333 -13.141 1.00 94.81 93 ASN A C 1
ATOM 745 O O . ASN A 1 93 ? 14.332 0.699 -12.312 1.00 94.81 93 ASN A O 1
ATOM 749 N N . GLU A 1 94 ? 16.038 -0.649 -12.922 1.00 96.19 94 GLU A N 1
ATOM 750 C CA . GLU A 1 94 ? 16.024 -1.516 -11.743 1.00 96.19 94 GLU A CA 1
ATOM 751 C C . GLU A 1 94 ? 16.100 -0.745 -10.419 1.00 96.19 94 GLU A C 1
ATOM 753 O O . GLU A 1 94 ? 15.463 -1.149 -9.453 1.00 96.19 94 GLU A O 1
ATOM 758 N N . LYS A 1 95 ? 16.816 0.388 -10.359 1.00 97.81 95 LYS A N 1
ATOM 759 C CA . LYS A 1 95 ? 16.910 1.189 -9.125 1.00 97.81 95 LYS A CA 1
ATOM 760 C C . LYS A 1 95 ? 15.563 1.800 -8.745 1.00 97.81 95 LYS A C 1
ATOM 762 O O . LYS A 1 95 ? 15.183 1.774 -7.582 1.00 97.81 95 LYS A O 1
ATOM 767 N N . ILE A 1 96 ? 14.837 2.316 -9.736 1.00 96.44 96 ILE A N 1
ATOM 768 C CA . ILE A 1 96 ? 13.496 2.882 -9.540 1.00 96.44 96 ILE A CA 1
ATOM 769 C C . ILE A 1 96 ? 12.507 1.765 -9.195 1.00 96.44 96 ILE A C 1
ATOM 771 O O . ILE A 1 96 ? 11.717 1.906 -8.262 1.00 96.44 96 ILE A O 1
ATOM 775 N N . ARG A 1 97 ? 12.580 0.635 -9.911 1.00 97.12 97 ARG A N 1
ATOM 776 C CA . ARG A 1 97 ? 11.745 -0.539 -9.639 1.00 97.12 97 ARG A CA 1
ATOM 777 C C . ARG A 1 97 ? 11.922 -1.027 -8.202 1.00 97.12 97 ARG A C 1
ATOM 779 O O . ARG A 1 97 ? 10.933 -1.218 -7.508 1.00 97.12 97 ARG A O 1
ATOM 786 N N . LYS A 1 98 ? 13.169 -1.192 -7.750 1.00 98.19 98 LYS A N 1
ATOM 787 C CA . LYS A 1 98 ? 13.489 -1.655 -6.394 1.00 98.19 98 LYS A CA 1
ATOM 788 C C . LYS A 1 98 ? 13.006 -0.692 -5.317 1.00 98.19 98 LYS A C 1
ATOM 790 O O . LYS A 1 98 ? 12.336 -1.146 -4.403 1.00 98.19 98 LYS A O 1
ATOM 795 N N . ALA A 1 99 ? 13.226 0.613 -5.480 1.00 97.69 99 ALA A N 1
ATOM 796 C CA . ALA A 1 99 ? 12.676 1.608 -4.555 1.00 97.69 99 ALA A CA 1
ATOM 797 C C . ALA A 1 99 ? 11.136 1.560 -4.497 1.00 97.69 99 ALA A C 1
ATOM 799 O O . ALA A 1 99 ? 10.540 1.723 -3.435 1.00 97.69 99 ALA A O 1
ATOM 800 N N . SER A 1 100 ? 10.483 1.292 -5.635 1.00 97.75 100 SER A N 1
ATOM 801 C CA . SER A 1 100 ? 9.025 1.133 -5.686 1.00 97.75 100 SER A CA 1
ATOM 802 C C . SER A 1 100 ? 8.560 -0.095 -4.907 1.00 97.75 100 SER A C 1
ATOM 804 O O . SER A 1 100 ? 7.591 -0.011 -4.161 1.00 97.75 100 SER A O 1
ATOM 80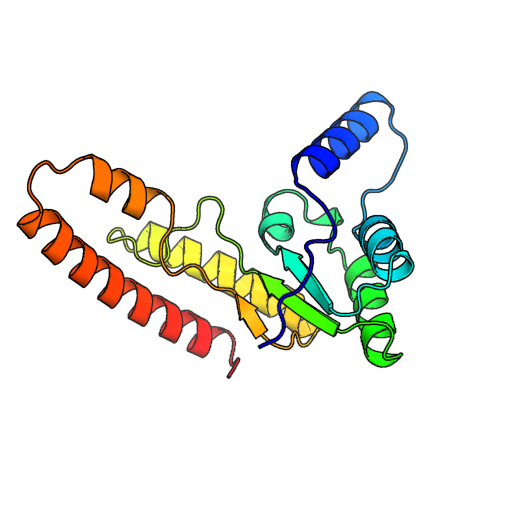6 N N . ILE A 1 101 ? 9.259 -1.222 -5.063 1.00 98.00 101 ILE A N 1
ATOM 807 C CA . ILE A 1 101 ? 8.971 -2.467 -4.340 1.00 98.00 101 ILE A CA 1
ATOM 808 C C . ILE A 1 101 ? 9.166 -2.280 -2.842 1.00 98.00 101 ILE A C 1
ATOM 810 O O . ILE A 1 101 ? 8.247 -2.581 -2.097 1.00 98.00 101 ILE A O 1
ATOM 814 N N . GLU A 1 102 ? 10.294 -1.715 -2.417 1.00 98.06 102 GLU A N 1
ATOM 815 C CA . GLU A 1 102 ? 10.584 -1.437 -1.004 1.00 98.06 102 GLU A CA 1
ATOM 816 C C . GLU A 1 102 ? 9.478 -0.581 -0.368 1.00 98.06 102 GLU A C 1
ATOM 818 O O . GLU A 1 102 ? 8.925 -0.935 0.668 1.00 98.06 102 GLU A O 1
ATOM 823 N N . THR A 1 103 ? 9.032 0.468 -1.067 1.00 97.81 103 THR A N 1
ATOM 824 C CA . THR A 1 103 ? 7.921 1.322 -0.611 1.00 97.81 103 THR A CA 1
ATOM 825 C C . THR A 1 103 ? 6.601 0.548 -0.450 1.00 97.81 103 THR A C 1
ATOM 827 O O . THR A 1 103 ? 5.818 0.800 0.474 1.00 97.81 103 THR A O 1
ATOM 830 N N . ILE A 1 104 ? 6.324 -0.394 -1.358 1.00 97.94 104 ILE A N 1
ATOM 831 C CA . ILE A 1 104 ? 5.135 -1.255 -1.304 1.00 97.94 104 ILE A CA 1
ATOM 832 C C . ILE A 1 104 ? 5.241 -2.251 -0.148 1.00 97.94 104 ILE A C 1
ATOM 834 O O . ILE A 1 104 ? 4.283 -2.390 0.611 1.00 97.94 104 ILE A O 1
ATOM 838 N N . VAL A 1 105 ? 6.393 -2.903 0.004 1.00 98.06 105 VAL A N 1
ATOM 839 C CA . VAL A 1 105 ? 6.691 -3.860 1.078 1.00 98.06 105 VAL A CA 1
ATOM 840 C C . VAL A 1 105 ? 6.539 -3.188 2.441 1.00 98.06 105 VAL A C 1
ATOM 842 O O . VAL A 1 105 ? 5.820 -3.700 3.298 1.00 98.06 105 VAL A O 1
ATOM 845 N N . ASP A 1 106 ? 7.095 -1.990 2.618 1.00 97.25 106 ASP A N 1
ATOM 846 C CA . ASP A 1 106 ? 6.938 -1.197 3.841 1.00 97.25 106 ASP A CA 1
ATOM 847 C C . ASP A 1 106 ? 5.471 -0.879 4.141 1.00 97.25 106 ASP A C 1
ATOM 849 O O . ASP A 1 106 ? 5.030 -0.937 5.293 1.00 97.25 106 ASP A O 1
ATOM 853 N N . SER A 1 107 ? 4.687 -0.574 3.106 1.00 96.94 107 SER A N 1
ATOM 854 C CA . SER A 1 107 ? 3.257 -0.285 3.246 1.00 96.94 107 SER A CA 1
ATOM 855 C C . SER A 1 107 ? 2.459 -1.533 3.636 1.00 96.94 107 SER A C 1
ATOM 857 O O . SER A 1 107 ? 1.598 -1.450 4.513 1.00 96.94 107 SER A O 1
ATOM 859 N N . ILE A 1 108 ? 2.765 -2.691 3.041 1.00 97.69 108 ILE A N 1
ATOM 860 C CA . ILE A 1 108 ? 2.164 -3.985 3.401 1.00 97.69 108 ILE A CA 1
ATOM 861 C C . ILE A 1 108 ? 2.493 -4.316 4.851 1.00 97.69 108 ILE A C 1
ATOM 863 O O . ILE A 1 108 ? 1.577 -4.473 5.653 1.00 97.69 108 ILE A O 1
ATOM 867 N N . ASN A 1 109 ? 3.776 -4.313 5.213 1.00 96.38 109 ASN A N 1
ATOM 868 C CA . ASN A 1 109 ? 4.241 -4.618 6.564 1.00 96.38 109 ASN A CA 1
ATOM 869 C C . ASN A 1 109 ? 3.630 -3.668 7.602 1.00 96.38 109 ASN A C 1
ATOM 871 O O . ASN A 1 109 ? 3.226 -4.089 8.687 1.00 96.38 109 ASN A O 1
ATOM 875 N N . THR A 1 110 ? 3.513 -2.378 7.279 1.00 95.06 110 THR A N 1
ATOM 876 C CA . THR A 1 110 ? 2.862 -1.396 8.158 1.00 95.06 110 THR A CA 1
ATOM 877 C C . THR A 1 110 ? 1.417 -1.779 8.447 1.00 95.06 110 THR A C 1
ATOM 879 O O . THR A 1 110 ? 0.979 -1.660 9.589 1.00 95.06 110 THR A O 1
ATOM 882 N N . ILE A 1 111 ? 0.678 -2.239 7.439 1.00 95.81 111 ILE A N 1
ATOM 883 C CA . ILE A 1 111 ? -0.737 -2.582 7.575 1.00 95.81 111 ILE A CA 1
ATOM 884 C C . ILE A 1 111 ? -0.930 -3.957 8.210 1.00 95.81 111 ILE A C 1
ATOM 886 O O . ILE A 1 111 ? -1.691 -4.022 9.171 1.00 95.81 111 ILE A O 1
ATOM 890 N N . GLU A 1 112 ? -0.202 -4.989 7.773 1.00 94.69 112 GLU A N 1
ATOM 891 C CA . GLU A 1 112 ? -0.262 -6.368 8.301 1.00 94.69 112 GLU A CA 1
ATOM 892 C C . GLU A 1 112 ? -0.053 -6.433 9.821 1.00 94.69 112 GLU A C 1
ATOM 894 O O . GLU A 1 112 ? -0.676 -7.224 10.526 1.00 94.69 112 GLU A O 1
ATOM 899 N N . ASN A 1 113 ? 0.755 -5.524 10.375 1.00 91.12 113 ASN A N 1
ATOM 900 C CA . ASN A 1 113 ? 0.969 -5.418 11.821 1.00 91.12 113 ASN A CA 1
ATOM 901 C C . ASN A 1 113 ? -0.287 -5.031 12.631 1.00 91.12 113 ASN A C 1
ATOM 903 O O . ASN A 1 113 ? -0.288 -5.129 13.863 1.00 91.12 113 ASN A O 1
ATOM 907 N N . PHE A 1 114 ? -1.343 -4.539 11.982 1.00 94.69 114 PHE A N 1
ATOM 908 C CA . PHE A 1 114 ? -2.560 -4.049 12.640 1.00 94.69 114 PHE A CA 1
ATOM 909 C C . PHE A 1 114 ? -3.841 -4.628 12.053 1.00 94.69 114 PHE A C 1
ATOM 911 O O . PHE A 1 114 ? -4.812 -4.873 12.783 1.00 94.69 114 PHE A O 1
ATOM 918 N N . LEU A 1 115 ? -3.862 -4.752 10.734 1.00 93.50 115 LEU A N 1
ATOM 919 C CA . LEU A 1 115 ? -4.985 -5.134 9.906 1.00 93.50 115 LEU A CA 1
ATOM 920 C C . LEU A 1 115 ? -4.524 -6.317 9.060 1.00 93.50 115 LEU A C 1
ATOM 922 O O . LEU A 1 115 ? -3.432 -6.271 8.523 1.00 93.50 115 LEU A O 1
ATOM 926 N N . HIS A 1 116 ? -5.381 -7.314 8.883 1.00 92.94 116 HIS A N 1
ATOM 927 C CA . HIS A 1 116 ? -5.211 -8.333 7.850 1.00 92.94 116 HIS A CA 1
ATOM 928 C C . HIS A 1 116 ? -6.287 -8.060 6.792 1.00 92.94 116 HIS A C 1
ATOM 930 O O . HIS A 1 116 ? -7.437 -8.477 6.989 1.00 92.94 116 HIS A O 1
ATOM 936 N N . PRO A 1 117 ? -6.005 -7.230 5.765 1.00 94.81 117 PRO A N 1
ATOM 937 C CA . PRO A 1 117 ? -6.988 -6.901 4.740 1.00 94.81 117 PRO A CA 1
ATOM 938 C C . PRO A 1 117 ? -7.396 -8.154 3.968 1.00 94.81 117 PRO A C 1
ATOM 940 O O . PRO A 1 117 ? -6.621 -9.089 3.824 1.00 94.81 117 PRO A O 1
ATOM 943 N N . GLU A 1 118 ? -8.607 -8.169 3.415 1.00 94.12 118 GLU A N 1
ATOM 944 C CA . GLU A 1 118 ? -9.065 -9.337 2.648 1.00 94.12 118 GLU A CA 1
ATOM 945 C C . GLU A 1 118 ? -8.304 -9.517 1.339 1.00 94.12 118 GLU A C 1
ATOM 947 O O . GLU A 1 118 ? -8.128 -10.641 0.879 1.00 94.12 118 GLU A O 1
ATOM 952 N N . TYR A 1 119 ? -7.913 -8.401 0.722 1.00 94.06 119 TYR A N 1
ATOM 953 C CA . TYR A 1 119 ? -7.157 -8.368 -0.520 1.00 94.06 119 TYR A CA 1
ATOM 954 C C . TYR A 1 119 ? -6.304 -7.106 -0.587 1.00 94.06 119 TYR A C 1
ATOM 956 O O . TYR A 1 119 ? -6.710 -6.035 -0.114 1.00 94.06 119 TYR A O 1
ATOM 964 N N . TYR A 1 120 ? -5.180 -7.238 -1.284 1.00 95.50 120 TYR A N 1
ATOM 965 C CA . TYR A 1 120 ? -4.372 -6.128 -1.757 1.00 95.50 120 TYR A CA 1
ATOM 966 C C . TYR A 1 120 ? -4.702 -5.811 -3.217 1.00 95.50 120 TYR A C 1
ATOM 968 O O . TYR A 1 120 ? -4.723 -6.697 -4.073 1.00 95.50 120 TYR A O 1
ATOM 976 N N . VAL A 1 121 ? -4.954 -4.538 -3.519 1.00 94.44 121 VAL A N 1
ATOM 977 C CA . VAL A 1 121 ? -5.128 -4.054 -4.893 1.00 94.44 121 VAL A CA 1
ATOM 978 C C . VAL A 1 121 ? -3.799 -3.483 -5.363 1.00 94.44 121 VAL A C 1
ATOM 980 O O . VAL A 1 121 ? -3.310 -2.504 -4.808 1.00 94.44 121 VAL A O 1
ATOM 983 N N . PHE A 1 122 ? -3.209 -4.108 -6.381 1.00 95.00 122 PHE A N 1
ATOM 984 C CA . PHE A 1 122 ? -1.887 -3.761 -6.894 1.00 95.00 122 PHE A CA 1
ATOM 985 C C . PHE A 1 122 ? -1.948 -3.252 -8.336 1.00 95.00 122 PHE A C 1
ATOM 987 O O . PHE A 1 122 ? -2.520 -3.898 -9.217 1.00 95.00 122 PHE A O 1
ATOM 994 N N . HIS A 1 123 ? -1.286 -2.126 -8.600 1.00 94.56 123 HIS A N 1
ATOM 995 C CA . HIS A 1 123 ? -1.068 -1.635 -9.956 1.00 94.56 123 HIS A CA 1
ATOM 996 C C . HIS A 1 123 ? 0.287 -2.105 -10.481 1.00 94.56 123 HIS A C 1
ATOM 998 O O . HIS A 1 123 ? 1.339 -1.622 -10.080 1.00 94.56 123 HIS A O 1
ATOM 1004 N N . ILE A 1 124 ? 0.256 -3.012 -11.459 1.00 90.50 124 ILE A N 1
ATOM 1005 C CA . ILE A 1 124 ? 1.462 -3.581 -12.080 1.00 90.50 124 ILE A CA 1
ATOM 1006 C C . ILE A 1 124 ? 2.297 -2.566 -12.879 1.00 90.50 124 ILE A C 1
ATOM 1008 O O . ILE A 1 124 ? 3.420 -2.863 -13.285 1.00 90.50 124 ILE A O 1
ATOM 1012 N N . ALA A 1 125 ? 1.745 -1.390 -13.165 1.00 89.75 125 ALA A N 1
ATOM 1013 C CA . ALA A 1 125 ? 2.366 -0.361 -13.981 1.00 89.75 125 ALA A CA 1
ATOM 1014 C C . ALA A 1 125 ? 2.048 1.023 -13.425 1.00 89.75 125 ALA A C 1
ATOM 1016 O O . ALA A 1 125 ? 0.895 1.301 -13.092 1.00 89.75 125 ALA A O 1
ATOM 1017 N N . GLY A 1 126 ? 3.077 1.867 -13.360 1.00 88.94 126 GLY A N 1
ATOM 1018 C CA . GLY A 1 126 ? 2.946 3.267 -13.002 1.00 88.94 126 GLY A CA 1
ATOM 1019 C C . GLY A 1 126 ? 2.743 4.165 -14.222 1.00 88.94 126 GLY A C 1
ATOM 1020 O O . GLY A 1 126 ? 2.428 3.721 -15.336 1.00 88.94 126 GLY A O 1
ATOM 1021 N N . LYS A 1 127 ? 2.916 5.466 -14.001 1.00 90.12 127 LYS A N 1
ATOM 1022 C CA . LYS A 1 127 ? 2.700 6.517 -14.999 1.00 90.12 127 LYS A CA 1
ATOM 1023 C C . LYS A 1 127 ? 3.706 6.423 -16.147 1.00 90.12 127 LYS A C 1
ATOM 1025 O O . LYS A 1 127 ? 3.361 6.708 -17.291 1.00 90.12 127 LYS A O 1
ATOM 1030 N N . GLN A 1 128 ? 4.917 5.947 -15.887 1.00 87.88 128 GLN A N 1
ATOM 1031 C CA . GLN A 1 128 ? 5.983 5.891 -16.890 1.00 87.88 128 GLN A CA 1
ATOM 1032 C C . GLN A 1 128 ? 5.608 4.938 -18.033 1.00 87.88 128 GLN A C 1
ATOM 1034 O O . GLN A 1 128 ? 5.896 5.208 -19.201 1.00 87.88 128 GLN A O 1
ATOM 1039 N N . VAL A 1 129 ? 4.922 3.833 -17.724 1.00 87.88 129 VAL A N 1
ATOM 1040 C CA . VAL A 1 129 ? 4.436 2.886 -18.738 1.00 87.88 129 VAL A CA 1
ATOM 1041 C C . VAL A 1 129 ? 3.370 3.531 -19.622 1.00 87.88 129 VAL A C 1
ATOM 1043 O O . VAL A 1 129 ? 3.410 3.356 -20.842 1.00 87.88 129 VAL A O 1
ATOM 1046 N N . SER A 1 130 ? 2.440 4.298 -19.043 1.00 85.81 130 SER A N 1
ATOM 1047 C CA . SER A 1 130 ? 1.400 4.981 -19.821 1.00 85.81 130 SER A CA 1
ATOM 1048 C C . SER A 1 130 ? 1.995 6.079 -20.705 1.00 85.81 130 SER A C 1
ATOM 1050 O O . SER A 1 130 ? 1.707 6.111 -21.902 1.00 85.81 130 SER A O 1
ATOM 1052 N N . GLU A 1 131 ? 2.916 6.889 -20.183 1.00 87.69 131 GLU A N 1
ATOM 1053 C CA . GLU A 1 131 ? 3.654 7.890 -20.963 1.00 87.69 131 GLU A CA 1
ATOM 1054 C C . GLU A 1 131 ? 4.426 7.246 -22.121 1.00 87.69 131 GLU A C 1
ATOM 1056 O O . GLU A 1 131 ? 4.338 7.705 -23.262 1.00 87.69 131 GLU A O 1
ATOM 1061 N N . PHE A 1 132 ? 5.098 6.118 -21.880 1.00 85.69 132 PHE A N 1
ATOM 1062 C CA . PHE A 1 132 ? 5.795 5.376 -22.930 1.00 85.69 132 PHE A CA 1
ATOM 1063 C C . PHE A 1 132 ? 4.858 4.927 -24.058 1.00 85.69 132 PHE A C 1
ATOM 1065 O O . PHE A 1 132 ? 5.227 4.992 -25.234 1.00 85.69 132 PHE A O 1
ATOM 1072 N N . THR A 1 133 ? 3.639 4.485 -23.730 1.00 81.50 133 THR A N 1
ATOM 1073 C CA . THR A 1 133 ? 2.671 4.065 -24.758 1.00 81.50 133 THR A CA 1
ATOM 1074 C C . THR A 1 133 ? 2.208 5.214 -25.654 1.00 81.50 133 THR A C 1
ATOM 1076 O O . THR A 1 133 ? 1.889 4.970 -26.814 1.00 81.50 133 THR A O 1
ATOM 1079 N N . VAL A 1 134 ? 2.240 6.456 -25.159 1.00 84.12 134 VAL A N 1
ATOM 1080 C CA . VAL A 1 134 ? 1.873 7.662 -25.922 1.00 84.12 134 VAL A CA 1
ATOM 1081 C C . VAL A 1 134 ? 3.020 8.141 -26.822 1.00 84.12 134 VAL A C 1
ATOM 1083 O O . VAL A 1 134 ? 2.774 8.718 -27.878 1.00 84.12 134 VAL A O 1
ATOM 1086 N N . LEU A 1 135 ? 4.276 7.872 -26.455 1.00 81.31 135 LEU A N 1
ATOM 1087 C CA . LEU A 1 135 ? 5.457 8.337 -27.198 1.00 81.31 135 LEU A CA 1
ATOM 1088 C C . LEU A 1 135 ? 5.726 7.585 -28.513 1.00 81.31 135 LEU A C 1
ATOM 1090 O O . LEU A 1 135 ? 6.522 8.049 -29.330 1.00 81.31 135 LEU A O 1
ATOM 1094 N N . SER A 1 136 ? 5.113 6.419 -28.736 1.00 69.94 136 SER A N 1
ATOM 1095 C CA . SER A 1 136 ? 5.410 5.590 -29.908 1.00 69.94 136 SER A CA 1
ATOM 1096 C C . SER A 1 136 ? 4.296 5.603 -30.951 1.00 69.94 136 SER A C 1
ATOM 1098 O O . SER A 1 136 ? 3.158 5.239 -30.686 1.00 69.94 136 SER A O 1
ATOM 1100 N N . TYR A 1 137 ? 4.660 5.903 -32.198 1.00 68.69 137 TYR A N 1
ATOM 1101 C CA . TYR A 1 137 ? 3.737 5.874 -33.337 1.00 68.69 137 TYR A CA 1
ATOM 1102 C C . TYR A 1 137 ? 3.542 4.474 -33.948 1.00 68.69 137 TYR A C 1
ATOM 1104 O O . TYR A 1 137 ? 2.747 4.308 -34.872 1.00 68.69 137 TYR A O 1
ATOM 1112 N N . LYS A 1 138 ? 4.274 3.447 -33.481 1.00 84.31 138 LYS A N 1
ATOM 1113 C CA . LYS A 1 138 ? 4.210 2.085 -34.040 1.00 84.31 138 LYS A CA 1
ATOM 1114 C C . LYS A 1 138 ? 3.697 1.085 -33.012 1.00 84.31 138 LYS A C 1
ATOM 1116 O O . LYS A 1 138 ? 4.401 0.713 -32.076 1.00 84.31 138 LYS A O 1
ATOM 1121 N N . TYR A 1 139 ? 2.509 0.543 -33.273 1.00 84.69 139 TYR A N 1
ATOM 1122 C CA . TYR A 1 139 ? 1.867 -0.457 -32.416 1.00 84.69 139 TYR A CA 1
ATOM 1123 C C . TYR A 1 139 ? 2.753 -1.681 -32.118 1.00 84.69 139 TYR A C 1
ATOM 1125 O O . TYR A 1 139 ? 2.780 -2.172 -30.991 1.00 84.69 139 TYR A O 1
ATOM 1133 N N . SER A 1 140 ? 3.523 -2.165 -33.099 1.00 86.19 140 SER A N 1
ATOM 1134 C CA . SER A 1 140 ? 4.415 -3.320 -32.914 1.00 86.19 140 SER A CA 1
ATOM 1135 C C . SER A 1 140 ? 5.510 -3.072 -31.872 1.00 86.19 140 SER A C 1
ATOM 1137 O O . SER A 1 140 ? 5.854 -3.982 -31.117 1.00 86.19 140 SER A O 1
ATOM 1139 N N . PHE A 1 141 ? 6.023 -1.843 -31.790 1.00 86.88 141 PHE A N 1
ATOM 1140 C CA . PHE A 1 141 ? 7.005 -1.449 -30.786 1.00 86.88 141 PHE A CA 1
ATOM 1141 C C . PHE A 1 141 ? 6.376 -1.401 -29.391 1.00 86.88 141 PHE A C 1
ATOM 1143 O O . PHE A 1 141 ? 6.897 -2.037 -28.476 1.00 86.88 141 PHE A O 1
ATOM 1150 N N . ILE A 1 142 ? 5.213 -0.752 -29.251 1.00 89.56 142 ILE A N 1
ATOM 1151 C CA . ILE A 1 142 ? 4.458 -0.699 -27.987 1.00 89.56 142 ILE A CA 1
ATOM 1152 C C . ILE A 1 142 ? 4.164 -2.113 -27.488 1.00 89.56 142 ILE A C 1
ATOM 1154 O O . ILE A 1 142 ? 4.446 -2.436 -26.339 1.00 89.56 142 ILE A O 1
ATOM 1158 N N . LYS A 1 143 ? 3.668 -2.993 -28.363 1.00 90.38 143 LYS A N 1
ATOM 1159 C CA . LYS A 1 143 ? 3.354 -4.382 -28.009 1.00 90.38 143 LYS A CA 1
ATOM 1160 C C . LYS A 1 143 ? 4.571 -5.131 -27.463 1.00 90.38 143 LYS A C 1
ATOM 1162 O O . LYS A 1 143 ? 4.436 -5.901 -26.514 1.00 90.38 143 LYS A O 1
ATOM 1167 N N . ASN A 1 144 ? 5.749 -4.936 -28.052 1.00 90.44 144 ASN A N 1
ATOM 1168 C CA . ASN A 1 144 ? 6.972 -5.583 -27.579 1.00 90.44 144 ASN A CA 1
ATOM 1169 C C . ASN A 1 144 ? 7.469 -4.985 -26.258 1.00 90.44 144 ASN A C 1
ATOM 1171 O O . ASN A 1 144 ? 7.862 -5.742 -25.374 1.00 90.44 144 ASN A O 1
ATOM 1175 N N . ALA A 1 145 ? 7.391 -3.666 -26.089 1.00 90.12 145 ALA A N 1
ATOM 1176 C CA . ALA A 1 145 ? 7.736 -3.010 -24.831 1.00 90.12 145 ALA A CA 1
ATOM 1177 C C . ALA A 1 145 ? 6.804 -3.430 -23.685 1.00 90.12 145 ALA A C 1
ATOM 1179 O O . ALA A 1 145 ? 7.282 -3.801 -22.618 1.00 90.12 145 ALA A O 1
ATOM 1180 N N . LEU A 1 146 ? 5.490 -3.493 -23.924 1.00 91.31 146 LEU A N 1
ATOM 1181 C CA . LEU A 1 146 ? 4.516 -3.972 -22.939 1.00 91.31 146 LEU A CA 1
ATOM 1182 C C . LEU A 1 146 ? 4.825 -5.400 -22.480 1.00 91.31 146 LEU A C 1
ATOM 1184 O O . LEU A 1 146 ? 4.749 -5.676 -21.292 1.00 91.31 146 LEU A O 1
ATOM 1188 N N . LYS A 1 147 ? 5.264 -6.296 -23.377 1.00 93.00 147 LYS A N 1
ATOM 1189 C CA . LYS A 1 147 ? 5.716 -7.642 -22.976 1.00 93.00 147 LYS A CA 1
ATOM 1190 C C . LYS A 1 147 ? 6.918 -7.604 -22.031 1.00 93.00 147 LYS A C 1
ATOM 1192 O O . LYS A 1 147 ? 7.019 -8.462 -21.159 1.00 93.00 147 LYS A O 1
ATOM 1197 N N . ILE A 1 148 ? 7.839 -6.658 -22.221 1.00 93.50 148 ILE A N 1
ATOM 1198 C CA . ILE A 1 148 ? 8.989 -6.474 -21.326 1.00 93.50 148 ILE A CA 1
ATOM 1199 C C . ILE A 1 148 ? 8.496 -5.967 -19.969 1.00 93.50 148 ILE A C 1
ATOM 1201 O O . ILE A 1 148 ? 8.789 -6.600 -18.957 1.00 93.50 148 ILE A O 1
ATOM 1205 N N . PHE A 1 149 ? 7.681 -4.909 -19.947 1.00 95.00 149 PHE A N 1
ATOM 1206 C CA . PHE A 1 149 ? 7.108 -4.365 -18.712 1.00 95.00 149 PHE A CA 1
ATOM 1207 C C . PHE A 1 149 ? 6.292 -5.412 -17.943 1.00 95.00 149 PHE A C 1
ATOM 1209 O O . PHE A 1 149 ? 6.463 -5.543 -16.737 1.00 95.00 149 PHE A O 1
ATOM 1216 N N . SER A 1 150 ? 5.484 -6.238 -18.616 1.00 94.50 150 SER A N 1
ATOM 1217 C CA . SER A 1 150 ? 4.737 -7.324 -17.965 1.00 94.50 150 SER A CA 1
ATOM 1218 C C . SER A 1 150 ? 5.650 -8.366 -17.317 1.00 94.50 150 SER A C 1
ATOM 1220 O O . SER A 1 150 ? 5.360 -8.821 -16.216 1.00 94.50 150 SER A O 1
ATOM 1222 N N . LYS A 1 151 ? 6.770 -8.739 -17.952 1.00 96.38 151 LYS A N 1
ATOM 1223 C CA . LYS A 1 151 ? 7.738 -9.670 -17.342 1.00 96.38 151 LYS A CA 1
ATOM 1224 C C . LYS A 1 151 ? 8.388 -9.076 -16.095 1.00 96.38 151 LYS A C 1
ATOM 1226 O O . LYS A 1 151 ? 8.584 -9.784 -15.113 1.00 96.38 151 LYS A O 1
ATOM 1231 N N . ILE A 1 152 ? 8.705 -7.784 -16.134 1.00 97.06 152 ILE A N 1
ATOM 1232 C CA . ILE A 1 152 ? 9.270 -7.069 -14.988 1.00 97.06 152 ILE A CA 1
ATOM 1233 C C . ILE A 1 152 ? 8.230 -6.945 -13.870 1.00 97.06 152 ILE A C 1
ATOM 1235 O O . ILE A 1 152 ? 8.562 -7.194 -12.719 1.00 97.06 152 ILE A O 1
ATOM 1239 N N . ALA A 1 153 ? 6.968 -6.655 -14.199 1.00 96.50 153 ALA A N 1
ATOM 1240 C CA . ALA A 1 153 ? 5.878 -6.625 -13.227 1.00 96.50 153 ALA A CA 1
ATOM 1241 C C . ALA A 1 153 ? 5.748 -7.951 -12.472 1.00 96.50 153 ALA A C 1
ATOM 1243 O O . ALA A 1 153 ? 5.653 -7.951 -11.252 1.00 96.50 153 ALA A O 1
ATOM 1244 N N . VAL A 1 154 ? 5.783 -9.079 -13.193 1.00 97.19 154 VAL A N 1
ATOM 1245 C CA . VAL A 1 154 ? 5.728 -10.419 -12.589 1.00 97.19 154 VAL A CA 1
ATOM 1246 C C . VAL A 1 154 ? 6.896 -10.630 -11.627 1.00 97.19 154 VAL A C 1
ATOM 1248 O O . VAL A 1 154 ? 6.680 -11.102 -10.517 1.00 97.19 154 VAL A O 1
ATOM 1251 N N . LYS A 1 155 ? 8.116 -10.224 -12.008 1.00 97.44 155 LYS A N 1
ATOM 1252 C CA . LYS A 1 155 ? 9.282 -10.257 -11.109 1.00 97.44 155 LYS A CA 1
ATOM 1253 C C . LYS A 1 155 ? 9.028 -9.444 -9.835 1.00 97.44 155 LYS A C 1
ATOM 1255 O O . LYS A 1 155 ? 9.328 -9.919 -8.750 1.00 97.44 155 LYS A O 1
ATOM 1260 N N . SER A 1 156 ? 8.468 -8.244 -9.962 1.00 97.88 156 SER A N 1
ATOM 1261 C CA . SER A 1 156 ? 8.163 -7.381 -8.817 1.00 97.88 156 SER A CA 1
ATOM 1262 C C . SER A 1 156 ? 7.090 -7.961 -7.905 1.00 97.88 156 SER A C 1
ATOM 1264 O O . SER A 1 156 ? 7.225 -7.843 -6.698 1.00 97.88 156 SER A O 1
ATOM 1266 N N . ILE A 1 157 ? 6.066 -8.618 -8.457 1.00 97.31 157 ILE A N 1
ATOM 1267 C CA . ILE A 1 157 ? 5.048 -9.313 -7.658 1.00 97.31 157 ILE A CA 1
ATOM 1268 C C . ILE A 1 157 ? 5.703 -10.406 -6.816 1.00 97.31 157 ILE A C 1
ATOM 1270 O O . ILE A 1 157 ? 5.495 -10.423 -5.612 1.00 97.31 157 ILE A O 1
ATOM 1274 N N . PHE A 1 158 ? 6.524 -11.273 -7.418 1.00 97.75 158 PHE A N 1
ATOM 1275 C CA . PHE A 1 158 ? 7.205 -12.327 -6.662 1.00 97.75 158 PHE A CA 1
ATOM 1276 C C . PHE A 1 158 ? 8.124 -11.766 -5.578 1.00 97.75 158 PHE A C 1
ATOM 1278 O O . PHE A 1 158 ? 8.081 -12.248 -4.459 1.00 97.75 158 PHE A O 1
ATOM 1285 N N . GLU A 1 159 ? 8.883 -10.708 -5.869 1.00 98.06 159 GLU A N 1
ATOM 1286 C CA . GLU A 1 159 ? 9.716 -10.059 -4.849 1.00 98.06 159 GLU A CA 1
ATOM 1287 C C . GLU A 1 159 ? 8.878 -9.480 -3.696 1.00 98.06 159 GLU A C 1
ATOM 1289 O O . GLU A 1 159 ? 9.246 -9.652 -2.542 1.00 98.06 159 GLU A O 1
ATOM 1294 N N . ILE A 1 160 ? 7.731 -8.852 -3.984 1.00 97.94 160 ILE A N 1
ATOM 1295 C CA . ILE A 1 160 ? 6.818 -8.352 -2.944 1.00 97.94 160 ILE A CA 1
ATOM 1296 C C . ILE A 1 160 ? 6.287 -9.511 -2.089 1.00 97.94 160 ILE A C 1
ATOM 1298 O O . ILE A 1 160 ? 6.301 -9.408 -0.864 1.00 97.94 160 ILE A O 1
ATOM 1302 N N . LEU A 1 161 ? 5.827 -10.599 -2.713 1.00 97.38 161 LEU A N 1
ATOM 1303 C CA . LEU A 1 161 ? 5.302 -11.772 -2.005 1.00 97.38 161 LEU A CA 1
ATOM 1304 C C . LEU A 1 161 ? 6.384 -12.428 -1.136 1.00 97.38 161 LEU A C 1
ATOM 1306 O O . LEU A 1 161 ? 6.145 -12.689 0.038 1.00 97.38 161 LEU A O 1
ATOM 1310 N N . ASP A 1 162 ? 7.590 -12.613 -1.677 1.00 97.94 162 ASP A N 1
ATOM 1311 C CA . ASP A 1 162 ? 8.723 -13.203 -0.958 1.00 97.94 162 ASP A CA 1
ATOM 1312 C C . ASP A 1 162 ? 9.151 -12.345 0.247 1.00 97.94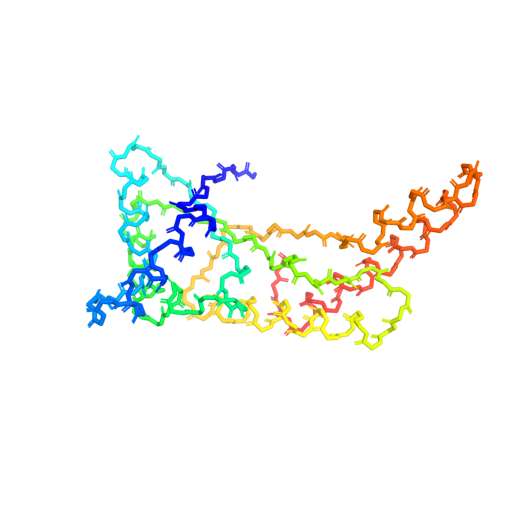 162 ASP A C 1
ATOM 1314 O O . ASP A 1 162 ? 9.471 -12.881 1.308 1.00 97.94 162 ASP A O 1
ATOM 1318 N N . GLU A 1 163 ? 9.161 -11.014 0.106 1.00 97.75 163 GLU A N 1
ATOM 1319 C CA . GLU A 1 163 ? 9.590 -10.092 1.169 1.00 97.75 163 GLU A CA 1
ATOM 1320 C C . GLU A 1 163 ? 8.527 -9.869 2.256 1.00 97.75 163 GLU A C 1
ATOM 1322 O O . GLU A 1 163 ? 8.875 -9.556 3.395 1.00 97.75 163 GLU A O 1
ATOM 1327 N N . THR A 1 164 ? 7.242 -10.021 1.928 1.00 97.00 164 THR A N 1
ATOM 1328 C CA . THR A 1 164 ? 6.131 -9.762 2.867 1.00 97.00 164 THR A CA 1
ATOM 1329 C C . THR A 1 164 ? 5.524 -11.030 3.459 1.00 97.00 164 THR A C 1
ATOM 1331 O O . THR A 1 164 ? 4.935 -10.972 4.535 1.00 97.00 164 THR A O 1
ATOM 1334 N N . GLY A 1 165 ? 5.669 -12.178 2.791 1.00 94.88 165 GLY A N 1
ATOM 1335 C CA . GLY A 1 165 ? 5.090 -13.451 3.219 1.00 94.88 165 GLY A CA 1
ATOM 1336 C C . GLY A 1 165 ? 3.563 -13.514 3.127 1.00 94.88 165 GLY A C 1
ATOM 1337 O O . GLY A 1 165 ? 2.965 -14.366 3.781 1.00 94.88 165 GLY A O 1
ATOM 1338 N N . ILE A 1 166 ? 2.936 -12.611 2.367 1.00 91.25 166 ILE A N 1
ATOM 1339 C CA . ILE A 1 166 ? 1.493 -12.648 2.095 1.00 91.25 166 ILE A CA 1
ATOM 1340 C C . ILE A 1 166 ? 1.181 -13.666 0.984 1.00 91.25 166 ILE A C 1
ATOM 1342 O O . ILE A 1 166 ? 1.993 -13.851 0.075 1.00 91.25 166 ILE A O 1
ATOM 1346 N N . ASP A 1 167 ? 0.006 -14.297 1.065 1.00 74.25 167 ASP A N 1
ATOM 1347 C CA . ASP A 1 167 ? -0.473 -15.338 0.135 1.00 74.25 167 ASP A CA 1
ATOM 1348 C C . ASP A 1 167 ? -1.239 -14.780 -1.084 1.00 74.25 167 ASP A C 1
ATOM 1350 O O . ASP A 1 167 ? -2.077 -13.859 -0.912 1.00 74.25 167 ASP A O 1
#

Sequence (167 aa):
MRFGILPFDIASIAERVVSIISFGRGRISSIPFIEKVVSKGFKHIELSLDVLQVFPMLLDKESLKWISNKIKDNVFTVTAHLPLWGLEPSWINEKIRKASIETIVDSINTIENFLHPEYYVFHIAGKQVSEFTVLSYKYSFIKNALKIFSKIAVKSIFEILDETGID